Protein AF-A0A0N4YI52-F1 (afdb_monomer_lite)

pLDDT: mean 73.91, std 17.19, range [35.0, 91.75]

Organism: Nippostrongylus brasiliensis (NCBI:txid27835)

Structure (mmCIF, N/CA/C/O backbone):
data_AF-A0A0N4YI52-F1
#
_entry.id   AF-A0A0N4YI52-F1
#
loop_
_atom_site.group_PDB
_atom_site.id
_atom_site.type_symbol
_atom_site.label_atom_id
_atom_site.label_alt_id
_atom_site.label_comp_id
_atom_site.label_asym_id
_atom_site.label_entity_id
_atom_site.label_seq_id
_atom_site.pdbx_PDB_ins_code
_atom_site.Cartn_x
_atom_site.Cartn_y
_atom_site.Cartn_z
_atom_site.occupancy
_atom_site.B_iso_or_equiv
_atom_site.auth_seq_id
_atom_site.auth_comp_id
_atom_site.auth_asym_id
_atom_site.auth_atom_id
_atom_site.pdbx_PDB_model_num
ATOM 1 N N . MET A 1 1 ? 10.170 -4.091 49.477 1.00 40.38 1 MET A N 1
ATOM 2 C CA . MET A 1 1 ? 8.899 -4.443 48.819 1.00 40.38 1 MET A CA 1
ATOM 3 C C . MET A 1 1 ? 8.978 -3.802 47.450 1.00 40.38 1 MET A C 1
ATOM 5 O O . MET A 1 1 ? 8.872 -2.588 47.357 1.00 40.38 1 MET A O 1
ATOM 9 N N . GLU A 1 2 ? 9.390 -4.584 46.457 1.00 35.00 2 GLU A N 1
ATOM 10 C CA . GLU A 1 2 ? 9.580 -4.119 45.082 1.00 35.00 2 GLU A CA 1
ATOM 11 C C . GLU A 1 2 ? 8.238 -4.089 44.349 1.00 35.00 2 GLU A C 1
ATOM 13 O O . GLU A 1 2 ? 7.401 -4.970 44.545 1.00 35.00 2 GLU A O 1
ATOM 18 N N . LEU A 1 3 ? 8.065 -3.092 43.487 1.00 44.34 3 LEU A N 1
ATOM 19 C CA . LEU A 1 3 ? 7.117 -3.108 42.381 1.00 44.34 3 LEU A CA 1
ATOM 20 C C . LEU A 1 3 ? 7.923 -2.710 41.140 1.00 44.34 3 LEU A C 1
ATOM 22 O O . LEU A 1 3 ? 8.414 -1.580 41.101 1.00 44.34 3 LEU A O 1
ATOM 26 N N . PRO A 1 4 ? 8.104 -3.591 40.145 1.00 38.12 4 PRO A N 1
ATOM 27 C CA . PRO A 1 4 ? 8.662 -3.181 38.874 1.00 38.12 4 PRO A CA 1
ATOM 28 C C . PRO A 1 4 ? 7.537 -2.542 38.053 1.00 38.12 4 PRO A C 1
ATOM 30 O O . PRO A 1 4 ? 6.548 -3.186 37.711 1.00 38.12 4 PRO A O 1
ATOM 33 N N . THR A 1 5 ? 7.669 -1.253 37.757 1.00 42.31 5 THR A N 1
ATOM 34 C CA . THR A 1 5 ? 6.854 -0.572 36.748 1.00 42.31 5 THR A CA 1
ATOM 35 C C . THR A 1 5 ? 7.312 -1.035 35.369 1.00 42.31 5 THR A C 1
ATOM 37 O O . THR A 1 5 ? 8.372 -0.614 34.906 1.00 42.31 5 THR A O 1
ATOM 40 N N . SER A 1 6 ? 6.531 -1.903 34.719 1.00 47.75 6 SER A N 1
ATOM 41 C CA . SER A 1 6 ? 6.689 -2.186 33.293 1.00 47.75 6 SER A CA 1
ATOM 42 C C . SER A 1 6 ? 6.234 -0.962 32.500 1.00 47.75 6 SER A C 1
ATOM 44 O O . SER A 1 6 ? 5.046 -0.676 32.369 1.00 47.75 6 SER A O 1
ATOM 46 N N . SER A 1 7 ? 7.199 -0.204 32.003 1.00 44.84 7 SER A N 1
ATOM 47 C CA . SER A 1 7 ? 7.013 0.608 30.809 1.00 44.84 7 SER A CA 1
ATOM 48 C C . SER A 1 7 ? 7.679 -0.201 29.713 1.00 44.84 7 SER A C 1
ATOM 50 O O . SER A 1 7 ? 8.904 -0.166 29.603 1.00 44.84 7 SER A O 1
ATOM 52 N N . ASP A 1 8 ? 6.875 -0.982 28.995 1.00 43.22 8 ASP A N 1
ATOM 53 C CA . ASP A 1 8 ? 7.284 -1.752 27.828 1.00 43.22 8 ASP A CA 1
ATOM 54 C C . ASP A 1 8 ? 8.045 -0.833 26.870 1.00 43.22 8 ASP A C 1
ATOM 56 O O . ASP A 1 8 ? 7.481 0.017 26.184 1.00 43.22 8 ASP A O 1
ATOM 60 N N . THR A 1 9 ? 9.368 -0.954 26.873 1.00 42.03 9 THR A N 1
ATOM 61 C CA . THR A 1 9 ? 10.205 -0.446 25.797 1.00 42.03 9 THR A CA 1
ATOM 62 C C . THR A 1 9 ? 9.772 -1.180 24.543 1.00 42.03 9 THR A C 1
ATOM 64 O O . THR A 1 9 ? 9.924 -2.399 24.483 1.00 42.03 9 THR A O 1
ATOM 67 N N . VAL A 1 10 ? 9.229 -0.451 23.563 1.00 53.06 10 VAL A N 1
ATOM 68 C CA . VAL A 1 10 ? 9.110 -0.925 22.181 1.00 53.06 10 VAL A CA 1
ATOM 69 C C . VAL A 1 10 ? 10.494 -1.438 21.806 1.00 53.06 10 VAL A C 1
ATOM 71 O O . VAL A 1 10 ? 11.427 -0.647 21.662 1.00 53.06 10 VAL A O 1
ATOM 74 N N . GLU A 1 11 ? 10.662 -2.760 21.786 1.00 52.72 11 GLU A N 1
ATOM 75 C CA . GLU A 1 11 ? 11.939 -3.367 21.447 1.00 52.72 11 GLU A CA 1
ATOM 76 C C . GLU A 1 11 ? 12.297 -2.878 20.049 1.00 52.72 11 GLU A C 1
ATOM 78 O O . GLU A 1 11 ? 11.590 -3.160 19.076 1.00 52.72 11 GLU A O 1
ATOM 83 N N . GLU A 1 12 ? 13.374 -2.096 19.969 1.00 51.78 12 GLU A N 1
ATOM 84 C CA . GLU A 1 12 ? 13.945 -1.606 18.726 1.00 51.78 12 GLU A CA 1
ATOM 85 C C . GLU A 1 12 ? 14.368 -2.831 17.914 1.00 51.78 12 GLU A C 1
ATOM 87 O O . GLU A 1 12 ? 15.446 -3.411 18.078 1.00 51.78 12 GLU A O 1
ATOM 92 N N . SER A 1 13 ? 13.423 -3.313 17.112 1.00 54.91 13 SER A N 1
ATOM 93 C CA . SER A 1 13 ? 13.500 -4.609 16.466 1.00 54.91 13 SER A CA 1
ATOM 94 C C . SER A 1 13 ? 14.550 -4.515 15.374 1.00 54.91 13 SER A C 1
ATOM 96 O O . SER A 1 13 ? 14.287 -4.084 14.252 1.00 54.91 13 SER A O 1
ATOM 98 N N . THR A 1 14 ? 15.779 -4.894 15.718 1.00 55.88 14 THR A N 1
ATOM 99 C CA . THR A 1 14 ? 16.890 -4.937 14.772 1.00 55.88 14 THR A CA 1
ATOM 100 C C . THR A 1 14 ? 16.521 -5.933 13.676 1.00 55.88 14 THR A C 1
ATOM 102 O O . THR A 1 14 ? 16.462 -7.140 13.919 1.00 55.88 14 THR A O 1
ATOM 105 N N . LEU A 1 15 ? 16.233 -5.446 12.465 1.00 56.66 15 LEU A N 1
ATOM 106 C CA . LEU A 1 15 ? 15.907 -6.296 11.319 1.00 56.66 15 LEU A CA 1
ATOM 107 C C . LEU A 1 15 ? 17.075 -7.259 11.067 1.00 56.66 15 LEU A C 1
ATOM 109 O O . LEU A 1 15 ? 18.148 -6.866 10.614 1.00 56.66 15 LEU A O 1
ATOM 113 N N . SER A 1 16 ? 16.868 -8.534 11.386 1.00 67.31 16 SER A N 1
ATOM 114 C CA . SER A 1 16 ? 17.853 -9.599 11.222 1.00 67.31 16 SER A CA 1
ATOM 115 C C . SER A 1 16 ? 17.280 -10.658 10.288 1.00 67.31 16 SER A C 1
ATOM 117 O O . SER A 1 16 ? 16.065 -10.777 10.139 1.00 67.31 16 SER A O 1
ATOM 119 N N . HIS A 1 17 ? 18.140 -11.465 9.668 1.00 64.25 17 HIS A N 1
ATOM 120 C CA . HIS A 1 17 ? 17.688 -12.555 8.800 1.00 64.25 17 HIS A CA 1
ATOM 121 C C . HIS A 1 17 ? 16.824 -13.591 9.544 1.00 64.25 17 HIS A C 1
ATOM 123 O O . HIS A 1 17 ? 15.976 -14.226 8.925 1.00 64.25 17 HIS A O 1
ATOM 129 N N . LEU A 1 18 ? 16.990 -13.726 10.866 1.00 61.56 18 LEU A N 1
ATOM 130 C CA . LEU A 1 18 ? 16.139 -14.566 11.712 1.00 61.56 18 LEU A CA 1
ATOM 131 C C . LEU A 1 18 ? 14.724 -13.992 11.833 1.00 61.56 18 LEU A C 1
ATOM 133 O O . LEU A 1 18 ? 13.770 -14.746 11.965 1.00 61.56 18 LEU A O 1
ATOM 137 N N . HIS A 1 19 ? 14.565 -12.671 11.712 1.00 64.00 19 HIS A N 1
ATOM 138 C CA . HIS A 1 19 ? 13.249 -12.042 11.729 1.00 64.00 19 HIS A CA 1
ATOM 139 C C . HIS A 1 19 ? 12.451 -12.285 10.440 1.00 64.00 19 HIS A C 1
ATOM 141 O O . HIS A 1 19 ? 11.231 -12.158 10.438 1.00 64.00 19 HIS A O 1
ATOM 147 N N . LEU A 1 20 ? 13.103 -12.725 9.358 1.00 60.41 20 LEU A N 1
ATOM 148 C CA . LEU A 1 20 ? 12.442 -13.053 8.090 1.00 60.41 20 LEU A CA 1
ATOM 149 C C . LEU A 1 20 ? 11.681 -14.391 8.121 1.00 60.41 20 LEU A C 1
ATOM 151 O O . LEU A 1 20 ? 10.939 -14.677 7.184 1.00 60.41 20 LEU A O 1
ATOM 155 N N . THR A 1 21 ? 11.858 -15.214 9.162 1.00 65.62 21 THR A N 1
ATOM 156 C CA . THR A 1 21 ? 11.146 -16.497 9.318 1.00 65.62 21 THR A CA 1
ATOM 157 C C . THR A 1 21 ? 9.944 -16.413 10.255 1.00 65.62 21 THR A C 1
ATOM 159 O O . THR A 1 21 ? 9.112 -17.324 10.247 1.00 65.62 21 THR A O 1
ATOM 162 N N . TYR A 1 22 ? 9.810 -15.335 11.036 1.00 73.94 22 TYR A N 1
ATOM 163 C CA . TYR A 1 22 ? 8.627 -15.130 11.867 1.00 73.94 22 TYR A CA 1
ATOM 164 C C . TYR A 1 22 ? 7.391 -14.913 11.012 1.00 73.94 22 TYR A C 1
ATOM 166 O O . TYR A 1 22 ? 7.465 -14.427 9.886 1.00 73.94 22 TYR A O 1
ATOM 174 N N . ARG A 1 23 ? 6.232 -15.281 11.557 1.00 79.06 23 ARG A N 1
ATOM 175 C CA . ARG A 1 23 ? 4.949 -14.928 10.965 1.00 79.06 23 ARG A CA 1
ATOM 176 C C . ARG A 1 23 ? 4.635 -13.479 11.314 1.00 79.06 23 ARG A C 1
ATOM 178 O O . ARG A 1 23 ? 4.359 -13.172 12.467 1.00 79.06 23 ARG A O 1
ATOM 185 N N . TRP A 1 24 ? 4.647 -12.614 10.309 1.00 84.50 24 TRP A N 1
ATOM 186 C CA . TRP A 1 24 ? 4.313 -11.203 10.461 1.00 84.50 24 TRP A CA 1
ATOM 187 C C . TRP A 1 24 ? 2.800 -11.025 10.315 1.00 84.50 24 TRP A C 1
ATOM 189 O O . TRP A 1 24 ? 2.287 -10.796 9.218 1.00 84.50 24 TRP A O 1
ATOM 199 N N . ALA A 1 25 ? 2.079 -11.208 11.422 1.00 87.44 25 ALA A N 1
ATOM 200 C CA . ALA A 1 25 ? 0.654 -10.922 11.500 1.00 87.44 25 ALA A CA 1
ATOM 201 C C . ALA A 1 25 ? 0.458 -9.441 11.840 1.00 87.44 25 ALA A C 1
ATOM 203 O O . ALA A 1 25 ? 0.866 -8.983 12.900 1.00 87.44 25 ALA A O 1
ATOM 204 N N . ILE A 1 26 ? -0.153 -8.703 10.923 1.00 84.38 26 ILE A N 1
ATOM 205 C CA . ILE A 1 26 ? -0.566 -7.320 11.135 1.00 84.38 26 ILE A CA 1
ATOM 206 C C . ILE A 1 26 ? -1.944 -7.374 11.775 1.00 84.38 26 ILE A C 1
ATOM 208 O O . ILE A 1 26 ? -2.858 -7.994 11.221 1.00 84.38 26 ILE A O 1
ATOM 212 N N . GLU A 1 27 ? -2.062 -6.773 12.952 1.00 86.75 27 GLU A N 1
ATOM 213 C CA . GLU A 1 27 ? -3.317 -6.680 13.688 1.00 86.75 27 GLU A CA 1
ATOM 214 C C . GLU A 1 27 ? -4.312 -5.757 12.975 1.00 86.75 27 GLU A C 1
ATOM 216 O O . GLU A 1 27 ? -3.946 -4.909 12.159 1.00 86.75 27 GLU A O 1
ATOM 221 N N . GLU A 1 28 ? -5.597 -5.957 13.252 1.00 88.69 28 GLU A N 1
ATOM 222 C CA . GLU A 1 28 ? -6.648 -5.102 12.714 1.00 88.69 28 GLU A CA 1
ATOM 223 C C . GLU A 1 28 ? -6.638 -3.744 13.423 1.00 88.69 28 GLU A C 1
ATOM 225 O O . GLU A 1 28 ? -6.808 -3.655 14.637 1.00 88.69 28 GLU A O 1
ATOM 230 N N . ALA A 1 29 ? -6.449 -2.684 12.644 1.00 86.25 29 ALA A N 1
ATOM 231 C CA . ALA A 1 29 ?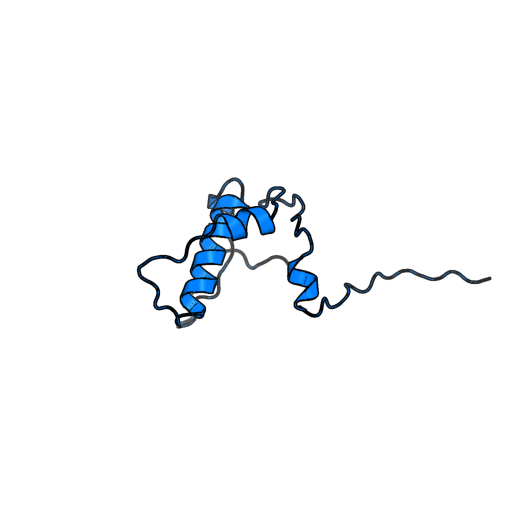 -6.444 -1.305 13.105 1.00 86.25 29 ALA A CA 1
ATOM 232 C C . ALA A 1 29 ? -6.916 -0.419 11.943 1.00 86.25 29 ALA A C 1
ATOM 234 O O . ALA A 1 29 ? -6.126 -0.150 11.035 1.00 86.25 29 ALA A O 1
ATOM 235 N N . PRO A 1 30 ? -8.191 0.015 11.913 1.00 84.88 30 PRO A N 1
ATOM 236 C CA . PRO A 1 30 ? -8.745 0.729 10.769 1.00 84.88 30 PRO A CA 1
ATOM 237 C C . PRO A 1 30 ? -7.865 1.906 10.304 1.00 84.88 30 PRO A C 1
ATOM 239 O O . PRO A 1 30 ? -7.440 2.715 11.130 1.00 84.88 30 PRO A O 1
ATOM 242 N N . PRO A 1 31 ? -7.585 2.011 8.990 1.00 86.50 31 PRO A N 1
ATOM 243 C CA . PRO A 1 31 ? -8.238 1.284 7.896 1.00 86.50 31 PRO A CA 1
ATOM 244 C C . PRO A 1 31 ? -7.565 -0.054 7.526 1.00 86.50 31 PRO A C 1
ATOM 246 O O . PRO A 1 31 ? -7.896 -0.648 6.501 1.00 8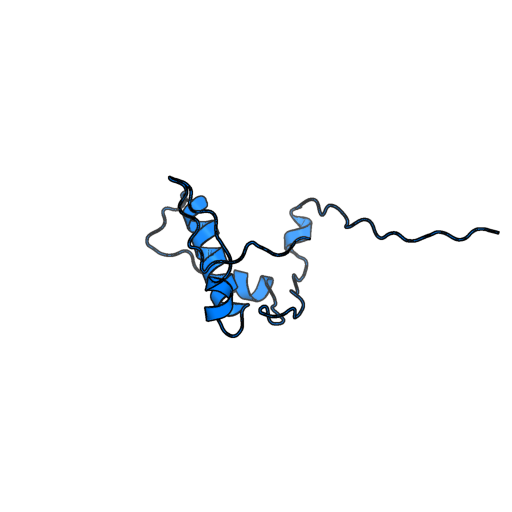6.50 31 PRO A O 1
ATOM 249 N N . PHE A 1 32 ? -6.598 -0.526 8.315 1.00 89.56 32 PHE A N 1
ATOM 250 C CA . PHE A 1 32 ? -5.920 -1.801 8.103 1.00 89.56 32 PHE A CA 1
ATOM 251 C C . PHE A 1 32 ? -6.738 -2.964 8.659 1.00 89.56 32 PHE A C 1
ATOM 253 O O . PHE A 1 32 ? -7.163 -2.948 9.813 1.00 89.56 32 PHE A O 1
ATOM 260 N N . LYS A 1 33 ? -6.907 -4.006 7.847 1.00 91.75 33 LYS A N 1
ATOM 261 C CA . LYS A 1 33 ? -7.478 -5.283 8.282 1.00 91.75 33 LYS A CA 1
ATOM 262 C C . LYS A 1 33 ? -6.384 -6.264 8.669 1.00 91.75 33 LYS A C 1
ATOM 264 O O . LYS A 1 33 ? -5.254 -6.179 8.175 1.00 91.75 33 LYS A O 1
ATOM 269 N N . GLN A 1 34 ? -6.756 -7.250 9.480 1.00 91.38 34 GLN A N 1
ATOM 270 C CA . GLN A 1 34 ? -5.851 -8.321 9.872 1.00 91.38 34 GLN A CA 1
ATOM 271 C C . GLN A 1 34 ? -5.219 -8.979 8.636 1.00 91.38 34 GLN A C 1
ATOM 273 O O . GLN A 1 34 ? -5.918 -9.471 7.747 1.00 91.38 34 GLN A O 1
ATOM 278 N N . THR A 1 35 ? -3.888 -8.972 8.572 1.00 90.25 35 THR A N 1
ATOM 279 C CA . THR A 1 35 ? -3.157 -9.353 7.359 1.00 90.25 35 THR A CA 1
ATOM 280 C C . THR A 1 35 ? -1.914 -10.168 7.690 1.00 90.25 35 THR A C 1
ATOM 282 O O . THR A 1 35 ? -1.093 -9.770 8.507 1.00 90.25 35 THR A O 1
ATOM 285 N N . ASP A 1 36 ? -1.734 -11.299 7.011 1.00 91.12 36 ASP A N 1
ATOM 286 C CA . ASP A 1 36 ? -0.494 -12.076 7.067 1.00 91.12 36 ASP A CA 1
ATOM 287 C C . ASP A 1 36 ? 0.487 -11.556 6.005 1.00 91.12 36 ASP A C 1
ATOM 289 O O . ASP A 1 36 ? 0.329 -11.807 4.804 1.00 91.12 36 ASP A O 1
ATOM 293 N N . LEU A 1 37 ? 1.495 -10.798 6.441 1.00 87.88 37 LEU A N 1
ATOM 294 C CA . LEU A 1 37 ? 2.463 -10.174 5.542 1.00 87.88 37 LEU A CA 1
ATOM 295 C C . LEU A 1 37 ? 3.310 -11.219 4.803 1.00 87.88 37 LEU A C 1
ATOM 297 O O . LEU A 1 37 ? 3.660 -11.002 3.643 1.00 87.88 37 LEU A O 1
ATOM 301 N N . ASN A 1 38 ? 3.583 -12.378 5.408 1.00 88.75 38 ASN A N 1
ATOM 302 C CA . ASN A 1 38 ? 4.345 -13.442 4.749 1.00 88.75 38 ASN A CA 1
ATOM 303 C C . ASN A 1 38 ? 3.565 -14.003 3.562 1.00 88.75 38 ASN A C 1
ATOM 305 O O . ASN A 1 38 ? 4.117 -14.169 2.471 1.00 88.75 38 ASN A O 1
ATOM 309 N N . ALA A 1 39 ? 2.268 -14.250 3.758 1.00 88.56 39 ALA A N 1
ATOM 310 C CA . ALA A 1 39 ? 1.385 -14.706 2.691 1.00 88.56 39 ALA A CA 1
ATOM 311 C C . ALA A 1 39 ? 1.284 -13.667 1.558 1.00 88.56 39 ALA A C 1
ATOM 313 O O . ALA A 1 39 ? 1.322 -14.029 0.378 1.00 88.56 39 ALA A O 1
ATOM 314 N N . LEU A 1 40 ? 1.228 -12.373 1.898 1.00 89.12 40 LEU A N 1
ATOM 315 C CA . LEU A 1 40 ? 1.251 -11.296 0.906 1.00 89.12 40 LEU A CA 1
ATOM 316 C C . LEU A 1 40 ? 2.561 -11.247 0.119 1.00 89.12 40 LEU A C 1
ATOM 318 O O . LEU A 1 40 ? 2.526 -11.187 -1.111 1.00 89.12 40 LEU A O 1
ATOM 322 N N . MET A 1 41 ? 3.707 -11.302 0.801 1.00 88.50 41 MET A N 1
ATOM 323 C CA . MET A 1 41 ? 5.023 -11.307 0.157 1.00 88.50 41 MET A CA 1
ATOM 324 C C . MET A 1 41 ? 5.195 -12.511 -0.774 1.00 88.50 41 MET A C 1
ATOM 326 O O . MET A 1 41 ? 5.706 -12.354 -1.880 1.00 88.50 41 MET A O 1
ATOM 330 N N . ALA A 1 42 ? 4.706 -13.693 -0.387 1.00 88.06 42 ALA A N 1
ATOM 331 C CA . ALA A 1 42 ? 4.747 -14.887 -1.232 1.00 88.06 42 ALA A CA 1
ATOM 332 C C . ALA A 1 42 ? 3.938 -14.729 -2.536 1.00 88.06 42 ALA A C 1
ATOM 334 O O . ALA A 1 42 ? 4.305 -15.289 -3.575 1.00 88.06 42 ALA A O 1
ATOM 335 N N . CYS A 1 43 ? 2.858 -13.942 -2.498 1.00 88.38 43 CYS A N 1
ATOM 336 C CA . CYS A 1 43 ? 2.027 -13.630 -3.662 1.00 88.38 43 CYS A CA 1
ATOM 337 C C . CYS A 1 43 ? 2.579 -12.476 -4.513 1.00 88.38 43 CYS A C 1
ATOM 339 O O . CYS A 1 43 ? 2.117 -12.273 -5.640 1.00 88.38 43 CYS A O 1
ATOM 341 N N . TRP A 1 44 ? 3.540 -11.704 -3.999 1.00 89.69 44 TRP A N 1
ATOM 342 C CA . TRP A 1 44 ? 4.097 -10.567 -4.717 1.00 89.69 44 TRP A CA 1
ATOM 343 C C . TRP A 1 44 ? 4.931 -11.012 -5.921 1.00 89.69 44 TRP A C 1
ATOM 345 O O . TRP A 1 44 ? 5.700 -11.980 -5.884 1.00 89.69 44 TRP A O 1
ATOM 355 N N . ARG A 1 45 ? 4.782 -10.273 -7.023 1.00 88.62 45 ARG A N 1
ATOM 356 C CA . ARG A 1 45 ? 5.564 -10.443 -8.246 1.00 88.62 45 ARG A CA 1
ATOM 357 C C . ARG A 1 45 ? 6.109 -9.092 -8.669 1.00 88.62 45 ARG A C 1
ATOM 359 O O . ARG A 1 45 ? 5.364 -8.122 -8.779 1.00 88.62 45 ARG A O 1
ATOM 366 N N . MET A 1 46 ? 7.410 -9.054 -8.930 1.00 85.88 46 MET A N 1
ATOM 367 C CA . MET A 1 46 ? 8.081 -7.862 -9.429 1.00 85.88 46 MET A CA 1
ATOM 368 C C . MET A 1 46 ? 7.482 -7.455 -10.787 1.00 85.88 46 MET A C 1
ATOM 370 O O . MET A 1 46 ? 7.344 -8.312 -11.668 1.00 85.88 46 MET A O 1
ATOM 374 N N . PRO A 1 47 ? 7.108 -6.181 -10.981 1.00 83.81 47 PRO A N 1
ATOM 375 C CA . PRO A 1 47 ? 6.512 -5.742 -12.231 1.00 83.81 47 PRO A CA 1
ATOM 376 C C . PRO A 1 47 ? 7.554 -5.724 -13.353 1.00 83.81 47 PRO A C 1
ATOM 378 O O . PRO A 1 47 ? 8.679 -5.274 -13.162 1.00 83.81 47 PRO A O 1
ATOM 381 N N . ALA A 1 48 ? 7.156 -6.146 -14.557 1.00 86.00 48 ALA A N 1
ATOM 382 C CA . ALA A 1 48 ? 8.060 -6.284 -15.707 1.00 86.00 48 ALA A CA 1
ATOM 383 C C . ALA A 1 48 ? 8.757 -4.975 -16.134 1.00 86.00 48 ALA A C 1
ATOM 385 O O . ALA A 1 48 ? 9.798 -5.019 -16.782 1.00 86.00 48 ALA A O 1
ATOM 386 N N . ARG A 1 49 ? 8.188 -3.816 -15.773 1.00 86.44 49 ARG A N 1
ATOM 387 C CA . ARG A 1 49 ? 8.754 -2.487 -16.062 1.00 86.44 49 ARG A CA 1
ATOM 388 C C . ARG A 1 49 ? 9.969 -2.130 -15.199 1.00 86.44 49 ARG A C 1
ATOM 390 O O . ARG A 1 49 ? 10.69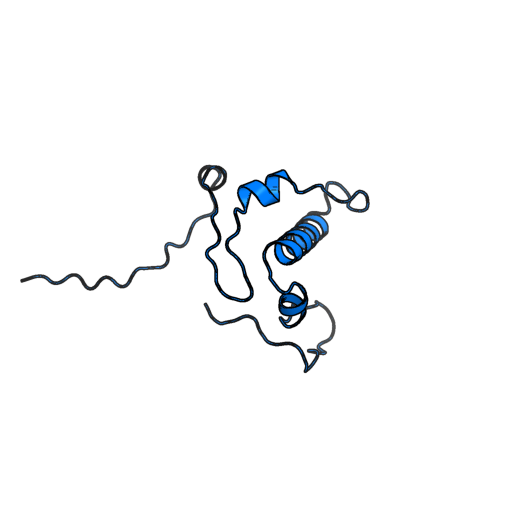5 -1.211 -15.557 1.00 86.44 49 ARG A O 1
ATOM 397 N N . ALA A 1 50 ? 10.144 -2.786 -14.052 1.00 85.94 50 ALA A N 1
ATOM 398 C CA . ALA A 1 50 ? 11.190 -2.444 -13.101 1.00 85.94 50 ALA A CA 1
ATOM 399 C C . ALA A 1 50 ? 12.454 -3.263 -13.392 1.00 85.94 50 ALA A C 1
ATOM 401 O O . ALA A 1 50 ? 12.413 -4.490 -13.519 1.00 85.94 50 ALA A O 1
ATOM 402 N N . GLY A 1 51 ? 13.585 -2.572 -13.542 1.00 88.50 51 GLY A N 1
ATOM 403 C CA . GLY A 1 51 ? 14.879 -3.226 -13.713 1.00 88.50 51 GLY A CA 1
ATOM 404 C C . GLY A 1 51 ? 15.302 -3.934 -12.425 1.00 88.50 51 GLY A C 1
ATOM 405 O O . GLY A 1 51 ? 15.030 -3.449 -11.337 1.00 88.50 51 GLY A O 1
ATOM 406 N N . LYS A 1 52 ? 16.042 -5.046 -12.522 1.00 85.88 52 LYS A N 1
ATOM 407 C CA . LYS A 1 52 ? 16.451 -5.865 -11.356 1.00 85.88 52 LYS A CA 1
ATOM 408 C C . LYS A 1 52 ? 17.151 -5.088 -10.228 1.00 85.88 52 LYS A C 1
ATOM 410 O O . LYS A 1 52 ? 17.088 -5.512 -9.079 1.00 85.88 52 LYS A O 1
ATOM 415 N N . HIS A 1 53 ? 17.808 -3.979 -10.556 1.00 89.31 53 HIS A N 1
ATOM 416 C CA . HIS A 1 53 ? 18.547 -3.133 -9.613 1.00 89.31 53 HIS A CA 1
ATOM 417 C C . HIS A 1 53 ? 17.788 -1.862 -9.206 1.00 89.31 53 HIS A C 1
ATOM 419 O O . HIS A 1 53 ? 18.311 -1.047 -8.451 1.00 89.31 53 HIS A O 1
ATOM 425 N N . ASP A 1 54 ? 16.556 -1.680 -9.682 1.00 87.06 54 ASP A N 1
ATOM 426 C CA . ASP A 1 54 ? 15.704 -0.558 -9.301 1.00 87.06 54 ASP A CA 1
ATOM 427 C C . ASP A 1 54 ? 14.971 -0.860 -7.986 1.00 87.06 54 ASP A C 1
ATOM 429 O O . ASP A 1 54 ? 13.760 -1.085 -7.920 1.00 87.06 54 ASP A O 1
ATOM 433 N N . HIS A 1 55 ? 15.756 -0.906 -6.909 1.00 86.12 55 HIS A N 1
ATOM 434 C CA . HIS A 1 55 ? 15.272 -1.232 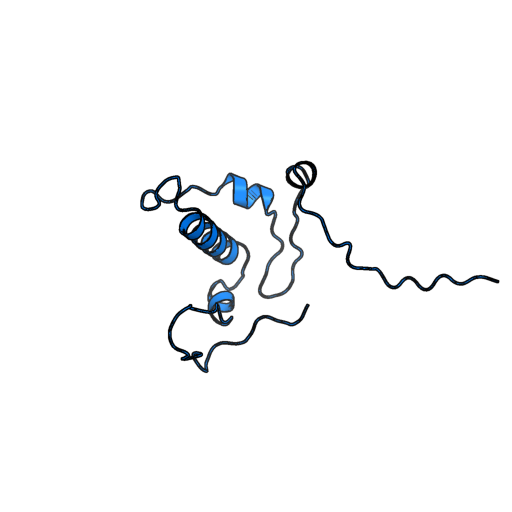-5.570 1.00 86.12 55 HIS A CA 1
ATOM 435 C C . HIS A 1 55 ? 14.201 -0.251 -5.082 1.00 86.12 55 HIS A C 1
ATOM 437 O O . HIS A 1 55 ? 13.266 -0.663 -4.400 1.00 86.12 55 HIS A O 1
ATOM 443 N N . ILE A 1 56 ? 14.301 1.027 -5.462 1.00 86.00 56 ILE A N 1
ATOM 444 C CA . ILE A 1 56 ? 13.327 2.051 -5.076 1.00 86.00 56 ILE A CA 1
ATOM 445 C C . ILE A 1 56 ? 11.969 1.730 -5.696 1.00 86.00 56 ILE A C 1
ATOM 447 O O . ILE A 1 56 ? 10.977 1.642 -4.971 1.00 86.00 56 ILE A O 1
ATOM 451 N N . THR A 1 57 ? 11.917 1.493 -7.010 1.00 84.62 57 THR A N 1
ATOM 452 C CA . THR A 1 57 ? 10.664 1.125 -7.677 1.00 84.62 57 THR A CA 1
ATOM 453 C C . THR A 1 57 ? 10.090 -0.167 -7.101 1.00 84.62 57 THR A C 1
ATOM 455 O O . THR A 1 57 ? 8.888 -0.231 -6.852 1.00 84.62 57 THR A O 1
ATOM 458 N N . HIS A 1 58 ? 10.927 -1.168 -6.802 1.00 87.12 58 HIS A N 1
ATOM 459 C CA . HIS A 1 58 ? 10.470 -2.419 -6.185 1.00 87.12 58 HIS A CA 1
ATOM 460 C C . HIS A 1 58 ? 9.817 -2.205 -4.819 1.00 87.12 58 HIS A C 1
ATOM 46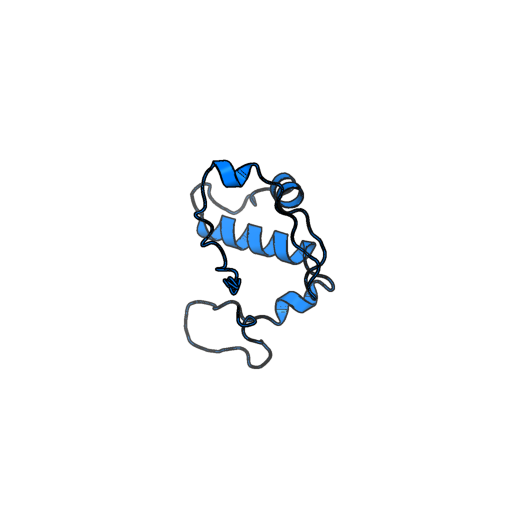2 O O . HIS A 1 58 ? 8.732 -2.737 -4.580 1.00 87.12 58 HIS A O 1
ATOM 468 N N . CYS A 1 59 ? 10.445 -1.420 -3.941 1.00 88.12 59 CYS A N 1
ATOM 469 C CA . CYS A 1 59 ? 9.904 -1.119 -2.618 1.00 88.12 59 CYS A CA 1
ATOM 470 C C . CYS A 1 59 ? 8.582 -0.351 -2.716 1.00 88.12 59 CYS A C 1
ATOM 472 O O . CYS A 1 59 ? 7.613 -0.700 -2.043 1.00 88.12 59 CYS A O 1
ATOM 474 N N . VAL A 1 60 ? 8.514 0.663 -3.583 1.00 87.19 60 VAL A N 1
ATOM 475 C CA . VAL A 1 60 ? 7.300 1.473 -3.755 1.00 87.19 60 VAL A CA 1
ATOM 476 C C . VAL A 1 60 ? 6.160 0.642 -4.348 1.00 87.19 60 VAL A C 1
ATOM 478 O O . VAL A 1 60 ? 5.017 0.751 -3.905 1.00 87.19 60 VAL A O 1
ATOM 481 N N . ASP A 1 61 ? 6.444 -0.205 -5.334 1.00 88.75 61 ASP A N 1
ATOM 482 C CA . ASP A 1 61 ? 5.429 -1.060 -5.946 1.00 88.75 61 ASP A CA 1
ATOM 483 C C . ASP A 1 61 ? 4.928 -2.141 -4.986 1.00 88.75 61 ASP A C 1
ATOM 485 O O . ASP A 1 61 ? 3.721 -2.390 -4.933 1.00 88.75 61 ASP A O 1
ATOM 489 N N . PHE A 1 62 ? 5.819 -2.721 -4.178 1.00 91.06 62 PHE A N 1
ATOM 490 C CA . PHE A 1 62 ? 5.415 -3.633 -3.114 1.00 91.06 62 PHE A CA 1
ATOM 491 C C . PHE A 1 62 ? 4.528 -2.931 -2.082 1.00 91.06 62 PHE A C 1
ATOM 493 O O . PHE A 1 62 ? 3.471 -3.455 -1.742 1.00 91.06 62 PHE A O 1
ATOM 500 N N . ALA A 1 63 ? 4.898 -1.727 -1.635 1.00 88.50 63 ALA A N 1
ATOM 501 C CA . ALA A 1 63 ? 4.090 -0.953 -0.696 1.00 88.50 63 ALA A CA 1
ATOM 502 C C . ALA A 1 63 ? 2.677 -0.698 -1.247 1.00 88.50 63 ALA A C 1
ATOM 504 O O . ALA A 1 63 ? 1.690 -0.934 -0.556 1.00 88.50 63 ALA A O 1
ATOM 505 N N . ARG A 1 64 ? 2.551 -0.310 -2.526 1.00 88.25 64 ARG A N 1
ATOM 506 C CA . ARG A 1 64 ? 1.241 -0.160 -3.191 1.00 88.25 64 ARG A CA 1
ATOM 507 C C . ARG A 1 64 ? 0.436 -1.457 -3.184 1.00 88.25 64 ARG A C 1
ATOM 509 O O . ARG A 1 64 ? -0.757 -1.436 -2.896 1.00 88.25 64 ARG A O 1
ATOM 516 N N . PHE A 1 65 ? 1.074 -2.579 -3.511 1.00 91.38 65 PHE A N 1
ATOM 517 C CA . PHE A 1 65 ? 0.432 -3.893 -3.501 1.00 91.38 65 PHE A CA 1
ATOM 518 C C . PHE A 1 65 ? -0.043 -4.310 -2.115 1.00 91.38 65 PHE A C 1
ATOM 520 O O . PHE A 1 65 ? -1.140 -4.861 -1.998 1.00 91.38 65 PHE A O 1
ATOM 527 N N . PHE A 1 66 ? 0.786 -4.052 -1.104 1.00 91.75 66 PHE A N 1
ATOM 528 C CA . PHE A 1 66 ? 0.490 -4.304 0.293 1.00 91.75 66 PHE A CA 1
ATOM 529 C C . PHE A 1 66 ? -0.727 -3.487 0.727 1.00 91.75 66 PHE A C 1
ATOM 531 O O . PHE A 1 66 ? -1.738 -4.073 1.097 1.00 91.75 66 PHE A O 1
ATOM 538 N N . PHE A 1 67 ? -0.686 -2.161 0.583 1.00 89.38 67 PHE A N 1
ATOM 539 C CA . PHE A 1 67 ? -1.776 -1.283 1.007 1.00 89.38 67 PHE A CA 1
ATOM 540 C C . PHE A 1 67 ? -3.098 -1.585 0.295 1.00 89.38 67 PHE A C 1
ATOM 542 O O . PHE A 1 67 ? -4.140 -1.665 0.933 1.00 89.38 67 PHE A O 1
ATOM 549 N N . ALA A 1 68 ? -3.065 -1.875 -1.009 1.00 89.56 68 ALA A N 1
ATOM 550 C CA . ALA A 1 68 ? -4.268 -2.258 -1.748 1.00 89.56 68 ALA A CA 1
ATOM 551 C C . ALA A 1 68 ? -4.928 -3.555 -1.238 1.00 89.56 68 ALA A C 1
ATOM 553 O O . ALA A 1 68 ? -6.083 -3.823 -1.556 1.00 89.56 68 ALA A O 1
ATOM 554 N N . ARG A 1 69 ? -4.192 -4.394 -0.499 1.00 91.50 69 ARG A N 1
ATOM 555 C CA . ARG A 1 69 ? -4.687 -5.666 0.047 1.00 91.50 69 ARG A CA 1
ATOM 556 C C . ARG A 1 69 ? -4.926 -5.629 1.543 1.00 91.50 69 ARG A C 1
ATOM 558 O O . ARG A 1 69 ? -5.795 -6.359 2.001 1.00 91.50 69 ARG A O 1
ATOM 565 N N . ALA A 1 70 ? -4.161 -4.826 2.271 1.00 91.50 70 ALA A N 1
ATOM 566 C CA . ALA A 1 70 ? -4.208 -4.718 3.721 1.00 91.50 70 ALA A CA 1
ATOM 567 C C . ALA A 1 70 ? -5.186 -3.642 4.208 1.00 91.50 70 ALA A C 1
ATOM 569 O O . ALA A 1 70 ? -5.456 -3.588 5.400 1.00 91.50 70 ALA A O 1
ATOM 570 N N . THR A 1 71 ? -5.725 -2.803 3.319 1.00 91.44 71 THR A N 1
ATOM 571 C CA . THR A 1 71 ? -6.652 -1.718 3.669 1.00 91.44 71 THR A CA 1
ATOM 572 C C . THR A 1 71 ? -8.076 -2.016 3.190 1.00 91.44 71 THR A C 1
ATOM 574 O O . THR A 1 71 ? -8.259 -2.559 2.098 1.00 91.44 71 THR A O 1
ATOM 577 N N . ASP A 1 72 ? -9.079 -1.669 3.999 1.00 88.31 72 ASP A N 1
ATOM 578 C CA . ASP A 1 72 ? -10.502 -1.762 3.656 1.00 88.31 72 ASP A CA 1
ATOM 579 C C . ASP A 1 72 ? -11.305 -0.591 4.284 1.00 88.31 72 ASP A C 1
ATOM 581 O O . ASP A 1 72 ? -11.313 -0.467 5.510 1.00 88.31 72 ASP A O 1
ATOM 585 N N . PRO A 1 73 ? -11.959 0.285 3.491 1.00 88.69 73 PRO A N 1
ATOM 586 C CA . PRO A 1 73 ? -11.936 0.315 2.032 1.00 88.69 73 PRO A CA 1
ATOM 587 C C . PRO A 1 73 ? -10.586 0.822 1.507 1.00 88.69 73 PRO A C 1
ATO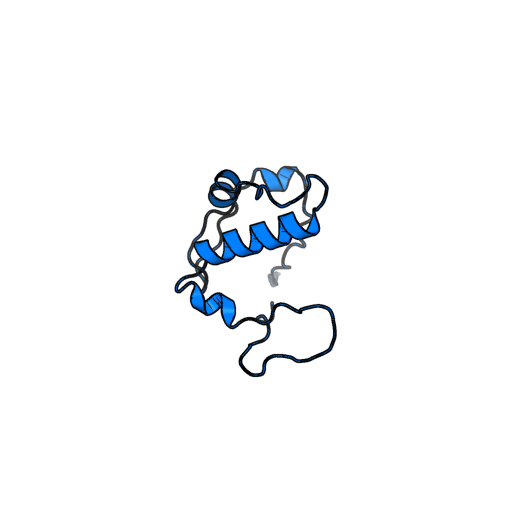M 589 O O . PRO A 1 73 ? -9.922 1.649 2.134 1.00 88.69 73 PRO A O 1
ATOM 592 N N . VAL A 1 74 ? -10.150 0.312 0.351 1.00 85.81 74 VAL A N 1
ATOM 593 C CA . VAL A 1 74 ? -8.807 0.580 -0.209 1.00 85.81 74 VAL A CA 1
ATOM 594 C C . VAL A 1 74 ? -8.560 2.077 -0.404 1.00 85.81 74 VAL A C 1
ATOM 596 O O . VAL A 1 74 ? -7.434 2.551 -0.274 1.00 85.81 74 VAL A O 1
ATOM 599 N N . GLU A 1 75 ? -9.610 2.844 -0.676 1.00 85.12 75 GLU A N 1
ATOM 600 C CA . GLU A 1 75 ? -9.568 4.285 -0.883 1.00 85.12 75 GLU A CA 1
ATOM 601 C C . GLU A 1 75 ? -9.096 5.052 0.362 1.00 85.12 75 GLU A C 1
ATOM 603 O O . GLU A 1 75 ? -8.524 6.135 0.216 1.00 85.12 75 GLU A O 1
ATOM 608 N N . GLU A 1 76 ? -9.256 4.505 1.573 1.00 84.69 76 GLU A N 1
ATOM 609 C CA . GLU A 1 76 ? -8.803 5.154 2.812 1.00 84.69 76 GLU A CA 1
ATOM 610 C C . GLU A 1 76 ? -7.292 5.375 2.827 1.00 84.69 76 GLU A C 1
ATOM 612 O O . GLU A 1 76 ? -6.838 6.422 3.295 1.00 84.69 76 GLU A O 1
ATOM 617 N N . ILE A 1 77 ? -6.494 4.470 2.238 1.00 82.00 77 ILE A N 1
ATOM 618 C CA . ILE A 1 77 ? -5.037 4.664 2.212 1.00 82.00 77 ILE A CA 1
ATOM 619 C C . ILE A 1 77 ? -4.647 5.904 1.405 1.00 82.00 77 ILE A C 1
ATOM 621 O O . ILE A 1 77 ? -3.620 6.530 1.659 1.00 82.00 77 ILE A O 1
ATOM 625 N N . THR A 1 78 ? -5.487 6.309 0.448 1.00 78.12 78 THR A N 1
ATOM 626 C CA . THR A 1 78 ? -5.208 7.475 -0.390 1.00 78.12 78 THR A CA 1
ATOM 627 C C . THR A 1 78 ? -5.290 8.783 0.385 1.00 78.12 78 THR A C 1
ATOM 629 O O . THR A 1 78 ? -4.790 9.791 -0.112 1.00 78.12 78 THR A O 1
ATOM 632 N N . LYS A 1 79 ? -5.896 8.795 1.579 1.00 79.38 79 LYS A N 1
ATOM 633 C CA . LYS A 1 79 ? -5.984 9.984 2.431 1.00 79.38 79 LYS A CA 1
ATOM 634 C C . LYS A 1 79 ? -4.642 10.332 3.063 1.00 79.38 79 LYS A C 1
ATOM 636 O O . LYS A 1 79 ? -4.402 11.509 3.305 1.00 79.38 79 LYS A O 1
ATOM 641 N N . TYR A 1 80 ? -3.756 9.363 3.280 1.00 73.62 80 TYR A N 1
ATOM 642 C CA . TYR A 1 80 ? -2.464 9.617 3.914 1.00 73.62 80 TYR A CA 1
ATOM 643 C C . TYR A 1 80 ? -1.468 10.280 2.951 1.00 73.62 80 TYR A C 1
ATOM 645 O O . TYR A 1 80 ? -1.340 9.902 1.782 1.00 73.62 80 TYR A O 1
ATOM 653 N N . THR A 1 81 ? -0.743 11.288 3.440 1.00 62.44 81 THR A N 1
ATOM 654 C CA . THR A 1 81 ? 0.334 11.956 2.705 1.00 62.44 81 THR A CA 1
ATOM 655 C C . THR A 1 81 ? 1.528 11.016 2.546 1.00 62.44 81 THR A C 1
ATOM 657 O O . THR A 1 81 ? 2.256 10.721 3.489 1.00 62.44 81 THR A O 1
ATOM 660 N N . VAL A 1 82 ? 1.817 10.610 1.311 1.00 60.88 82 VAL A N 1
ATOM 661 C CA . VAL A 1 82 ? 3.144 10.090 0.956 1.00 60.88 82 VAL A CA 1
ATOM 662 C C . VAL A 1 82 ? 3.957 11.284 0.475 1.00 60.88 82 VAL A C 1
ATOM 664 O O . VAL A 1 82 ? 3.580 11.933 -0.500 1.00 60.88 82 VAL A O 1
ATOM 667 N N . ARG A 1 83 ? 5.039 11.638 1.176 1.00 50.41 83 ARG A N 1
ATOM 668 C CA . ARG A 1 83 ? 5.927 12.744 0.781 1.00 50.41 83 ARG A CA 1
ATOM 669 C C . ARG A 1 83 ? 6.409 12.509 -0.660 1.00 50.41 83 ARG A C 1
ATOM 671 O O . ARG A 1 83 ? 7.266 11.663 -0.894 1.00 50.41 83 ARG A O 1
ATOM 678 N N . ILE A 1 84 ? 5.875 13.260 -1.623 1.00 49.00 84 ILE A N 1
ATOM 679 C CA . ILE A 1 84 ? 6.422 13.303 -2.982 1.00 49.00 84 ILE A CA 1
ATOM 680 C C . ILE A 1 84 ? 7.624 14.243 -2.914 1.00 49.00 84 ILE A C 1
ATOM 682 O O . ILE A 1 84 ? 7.486 15.423 -2.582 1.00 49.00 84 ILE A O 1
ATOM 686 N N . SER A 1 85 ? 8.827 13.723 -3.143 1.00 43.28 85 SER A N 1
ATOM 687 C CA . SER A 1 85 ? 10.008 14.575 -3.240 1.00 43.28 85 SER A CA 1
ATOM 688 C C . SER A 1 85 ? 9.859 15.522 -4.441 1.00 43.28 85 SER A C 1
ATOM 690 O O . SER A 1 85 ? 9.527 15.102 -5.546 1.00 43.28 85 SER A O 1
ATOM 692 N N . GLY A 1 86 ? 10.099 16.819 -4.208 1.00 42.69 86 GLY A N 1
ATOM 693 C CA . GLY A 1 86 ? 10.124 17.864 -5.239 1.00 42.69 86 GLY A CA 1
ATOM 694 C C . GLY A 1 86 ? 8.944 18.846 -5.192 1.00 42.69 86 GLY A C 1
ATOM 695 O O . GLY A 1 86 ? 7.880 18.579 -5.728 1.00 42.69 86 GLY A O 1
ATOM 696 N N . LYS A 1 87 ? 9.187 20.039 -4.621 1.00 49.47 87 LYS A N 1
ATOM 697 C CA . LYS A 1 87 ? 8.330 21.250 -4.661 1.00 49.47 87 LYS A CA 1
ATOM 698 C C . LYS A 1 87 ? 6.938 21.151 -3.991 1.00 49.47 87 LYS A C 1
ATOM 700 O O . LYS A 1 87 ? 5.915 21.360 -4.620 1.00 49.47 87 LYS A O 1
ATOM 705 N N . HIS A 1 88 ? 6.945 20.940 -2.673 1.00 52.06 88 HIS A N 1
ATOM 706 C CA . HIS A 1 88 ? 6.142 21.639 -1.641 1.00 52.06 88 HIS A CA 1
ATOM 707 C C . HIS A 1 88 ? 4.674 22.059 -1.897 1.00 52.06 88 HIS A C 1
ATOM 709 O O . HIS A 1 88 ? 4.244 23.075 -1.356 1.00 52.06 88 HIS A O 1
ATOM 715 N N . ALA A 1 89 ? 3.858 21.276 -2.593 1.00 51.47 89 ALA A N 1
ATOM 716 C CA . ALA A 1 89 ? 2.407 21.370 -2.428 1.00 51.47 89 ALA A CA 1
ATOM 717 C C . ALA A 1 89 ? 1.925 20.133 -1.664 1.00 51.47 89 ALA A C 1
ATOM 719 O O . ALA A 1 89 ? 1.798 19.054 -2.239 1.00 51.47 89 ALA A O 1
ATOM 720 N N . LYS A 1 90 ? 1.698 20.273 -0.349 1.00 56.62 90 LYS A N 1
ATOM 721 C CA . LYS A 1 90 ? 0.846 19.316 0.367 1.00 56.62 90 LYS A CA 1
ATOM 722 C C . LYS A 1 90 ? -0.556 19.498 -0.214 1.00 56.62 90 LYS A C 1
ATOM 724 O O . LYS A 1 90 ? -1.101 20.596 -0.144 1.00 56.62 90 LYS A O 1
ATOM 729 N N . ASP A 1 91 ? -1.108 18.456 -0.823 1.00 62.06 91 ASP A N 1
ATOM 730 C CA . ASP A 1 91 ? -2.533 18.431 -1.138 1.00 62.06 91 ASP A CA 1
ATOM 731 C C . ASP A 1 91 ? -3.294 18.582 0.187 1.00 62.06 91 ASP A C 1
ATOM 733 O O . ASP A 1 91 ? -3.135 17.765 1.094 1.00 62.06 91 ASP A O 1
ATOM 737 N N . ALA A 1 92 ? -4.059 19.669 0.318 1.00 65.38 92 ALA A N 1
ATOM 738 C CA . ALA A 1 92 ? -4.753 20.035 1.552 1.00 65.38 92 ALA A CA 1
ATOM 739 C C . ALA A 1 92 ? -5.795 18.990 1.985 1.00 65.38 92 ALA A C 1
ATOM 741 O O . ALA A 1 92 ? -6.247 19.012 3.125 1.00 65.38 92 ALA A O 1
ATOM 742 N N . THR A 1 93 ? -6.172 18.076 1.086 1.00 69.88 93 THR A N 1
ATOM 743 C CA . THR A 1 93 ? -7.104 16.979 1.373 1.00 69.88 93 THR A CA 1
ATOM 744 C C . THR A 1 93 ? -6.433 15.754 1.998 1.00 69.88 93 THR A C 1
ATOM 746 O O . THR A 1 93 ? -7.123 14.797 2.354 1.00 69.88 93 THR A O 1
ATOM 749 N N . LYS A 1 94 ? -5.100 15.757 2.132 1.00 72.50 94 LYS A N 1
ATOM 750 C CA . LYS A 1 94 ? -4.326 14.633 2.660 1.00 72.50 94 LYS A CA 1
ATOM 751 C C . LYS A 1 94 ? -3.964 14.842 4.131 1.00 72.50 94 LYS A C 1
ATOM 753 O O . LYS A 1 94 ? -3.567 15.934 4.533 1.00 72.50 94 LYS A O 1
ATOM 758 N N . ILE A 1 95 ? -4.065 13.774 4.914 1.00 74.50 95 ILE A N 1
ATOM 759 C CA . ILE A 1 95 ? -3.730 13.728 6.340 1.00 74.50 95 ILE A CA 1
ATOM 760 C C . ILE A 1 95 ? -2.308 13.203 6.537 1.00 74.50 95 ILE A C 1
ATOM 762 O O . ILE A 1 95 ? -1.852 12.347 5.781 1.00 74.50 95 ILE A O 1
ATOM 766 N N . ASP A 1 96 ? -1.598 13.721 7.537 1.00 68.75 96 ASP A N 1
ATOM 767 C CA . ASP A 1 96 ? -0.296 13.170 7.918 1.00 68.75 96 ASP A CA 1
ATOM 768 C C . ASP A 1 96 ? -0.467 11.757 8.517 1.00 68.75 96 ASP A C 1
ATOM 770 O O . ASP A 1 96 ? -1.555 11.384 8.967 1.00 68.75 96 ASP A O 1
ATOM 774 N N . LEU A 1 97 ? 0.594 10.944 8.463 1.00 66.31 97 LEU A N 1
ATOM 775 C CA . LEU A 1 97 ? 0.595 9.630 9.112 1.00 66.31 97 LEU A CA 1
ATOM 776 C C . LEU A 1 97 ? 0.350 9.797 10.626 1.00 66.31 97 LEU A C 1
ATOM 778 O O . LEU A 1 97 ? 0.812 10.793 11.193 1.00 66.31 97 LEU A O 1
ATOM 782 N N . PRO A 1 98 ? -0.372 8.866 11.281 1.00 64.88 98 PRO A N 1
ATOM 783 C CA . PRO A 1 98 ? -0.596 8.928 12.721 1.00 64.88 98 PRO A CA 1
ATOM 784 C C . PRO A 1 98 ? 0.740 8.947 13.482 1.00 64.88 98 PRO A C 1
ATOM 786 O O . PRO A 1 98 ? 1.707 8.349 13.001 1.00 64.88 98 PRO A O 1
ATOM 789 N N . PRO A 1 99 ? 0.814 9.624 14.642 1.00 59.84 99 PRO A N 1
ATOM 790 C CA . PRO A 1 99 ? 1.956 9.478 15.537 1.00 59.84 99 PRO A CA 1
ATOM 791 C C . PRO A 1 99 ? 2.063 8.022 16.022 1.00 59.84 99 PRO A C 1
ATOM 793 O O . PRO A 1 99 ? 1.033 7.358 16.166 1.00 59.84 99 PRO A O 1
ATOM 796 N N . GLU A 1 100 ? 3.300 7.556 16.224 1.00 52.00 100 GLU A N 1
ATOM 797 C CA . GLU A 1 100 ? 3.625 6.245 16.817 1.00 52.00 100 GLU A CA 1
ATOM 798 C C . GLU A 1 100 ? 3.043 6.077 18.227 1.00 52.00 100 GLU A C 1
ATOM 800 O O . GLU A 1 100 ? 2.999 7.083 18.980 1.00 52.00 100 GLU A O 1
#

Radius of gyration: 17.72 Å; chains: 1; bounding box: 30×38×65 Å

Foldseek 3Di:
DDDDDDPPDPPPPDDDPVVVPDFDFDDDDPQFHTDGVNVQVVVDDDDPPDDPPNVVCRVVVSVLSCLVPGGVVSCVVVQADDDDPDDDDDPPSHDYDDDD

Secondary structure (DSSP, 8-state):
----------------GGGGGS--EEPPBTTBPPEEHHHHHHH----TTS-TT-HHHHHHHHHHHHHHHHBSSGGGGGGB----SSS----TTPBPPPP-

Sequence (100 aa):
MELPTSSDTVEESTLSHLHLTYRWAIEEAPPFKQTDLNALMACWRMPARAGKHDHITHCVDFARFFFARATDPVEEITKYTVRISGKHAKDATKIDLPPE